Protein AF-F9SNC4-F1 (afdb_monomer_lite)

pLDDT: mean 73.35, std 12.95, range [51.38, 91.69]

Radius of gyration: 21.51 Å; chains: 1; bounding box: 37×43×48 Å

Secondary structure (DSSP, 8-state):
-----TTTS----HHHHHHHHHHS------------------TTTS----HHHHHHHHHHS----PPP----TTS------

Organism: NCBI:txid675816

Structure (mmCIF, N/CA/C/O backbone):
data_AF-F9SNC4-F1
#
_entry.id   AF-F9SNC4-F1
#
loop_
_atom_site.group_PDB
_atom_site.id
_atom_site.type_symbol
_atom_site.label_atom_id
_atom_site.label_alt_id
_atom_site.label_comp_id
_atom_site.label_asym_id
_atom_site.label_entity_id
_atom_site.label_seq_id
_atom_site.pdbx_PDB_ins_code
_atom_site.Cartn_x
_atom_site.Cartn_y
_atom_site.Cartn_z
_atom_site.occupancy
_atom_site.B_iso_or_equiv
_atom_site.auth_seq_id
_atom_site.auth_comp_id
_atom_site.aut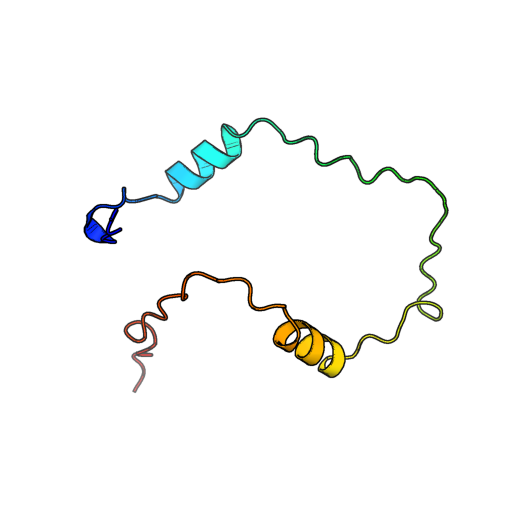h_asym_id
_atom_site.auth_atom_id
_atom_site.pdbx_PDB_model_num
ATOM 1 N N . SER A 1 1 ? 2.336 14.137 -32.173 1.00 75.44 1 SER A N 1
ATOM 2 C CA . SER A 1 1 ? 2.313 12.984 -31.265 1.00 75.44 1 SER A CA 1
ATOM 3 C C . SER A 1 1 ? 3.710 12.800 -30.732 1.00 75.44 1 SER A C 1
ATOM 5 O O . SER A 1 1 ? 4.640 13.078 -31.478 1.00 75.44 1 SER A O 1
ATOM 7 N N . LEU A 1 2 ? 3.851 12.468 -29.454 1.00 75.62 2 LEU A N 1
ATOM 8 C CA . LEU A 1 2 ? 5.131 12.072 -28.879 1.00 75.62 2 LEU A CA 1
ATOM 9 C C . LEU A 1 2 ? 5.208 10.557 -29.111 1.00 75.62 2 LEU A C 1
ATOM 11 O O . LEU A 1 2 ? 4.420 9.827 -28.520 1.00 75.62 2 LEU A O 1
ATOM 15 N N . GLU A 1 3 ? 6.008 10.125 -30.082 1.00 81.69 3 GLU A N 1
ATOM 16 C CA . GLU A 1 3 ? 6.316 8.706 -30.296 1.00 81.69 3 GLU A CA 1
ATOM 17 C C . GLU A 1 3 ? 7.445 8.364 -29.317 1.00 81.69 3 GLU A C 1
ATOM 19 O O . GLU A 1 3 ? 8.498 8.991 -29.373 1.00 81.69 3 GLU A O 1
ATOM 24 N N . LEU A 1 4 ? 7.186 7.475 -28.354 1.00 77.88 4 LEU A N 1
ATOM 25 C CA . LEU A 1 4 ? 8.206 6.979 -27.430 1.00 77.88 4 LEU A CA 1
ATOM 26 C C . LEU A 1 4 ? 8.912 5.808 -28.116 1.00 77.88 4 LEU A C 1
ATOM 28 O O . LEU A 1 4 ? 8.350 4.720 -28.191 1.00 77.88 4 LEU A O 1
ATOM 32 N N . ASP A 1 5 ? 10.090 6.066 -28.680 1.00 79.56 5 ASP A N 1
ATOM 33 C CA . ASP A 1 5 ? 10.999 5.029 -29.169 1.00 79.56 5 ASP A CA 1
ATOM 34 C C . ASP A 1 5 ? 11.841 4.535 -27.982 1.00 79.56 5 ASP A C 1
ATOM 36 O O . ASP A 1 5 ? 12.445 5.350 -27.281 1.00 79.56 5 ASP A O 1
ATOM 40 N N . ASP A 1 6 ? 11.882 3.222 -27.740 1.00 74.00 6 ASP A N 1
ATOM 41 C CA . ASP A 1 6 ? 12.628 2.618 -26.622 1.00 74.00 6 ASP A CA 1
ATOM 42 C C . ASP A 1 6 ? 14.129 2.967 -26.672 1.00 74.00 6 ASP A C 1
ATOM 44 O O . ASP A 1 6 ? 14.794 3.023 -25.641 1.00 74.00 6 ASP A O 1
ATOM 48 N N . LEU A 1 7 ? 14.665 3.277 -27.861 1.00 77.62 7 LEU A N 1
ATOM 4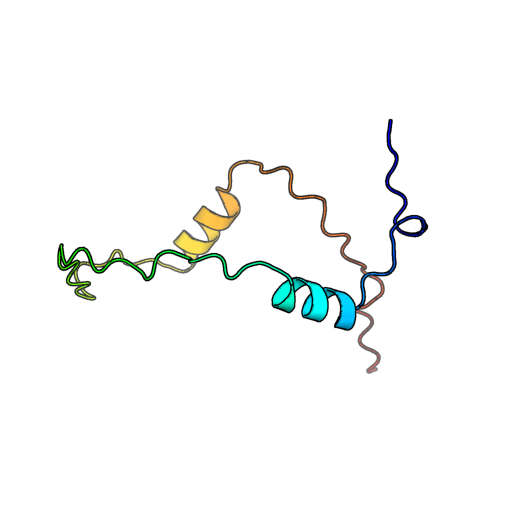9 C CA . LEU A 1 7 ? 16.053 3.721 -28.052 1.00 77.62 7 LEU A CA 1
ATOM 50 C C . LEU A 1 7 ? 16.292 5.208 -27.744 1.00 77.62 7 LEU A C 1
ATOM 52 O O . LEU A 1 7 ? 17.443 5.631 -27.623 1.00 77.62 7 LEU A O 1
ATOM 56 N N . GLU A 1 8 ? 15.232 6.014 -27.664 1.00 81.00 8 GLU A N 1
ATOM 57 C CA . GLU A 1 8 ? 15.299 7.425 -27.263 1.00 81.00 8 GLU A CA 1
ATOM 58 C C . GLU A 1 8 ? 15.035 7.617 -25.759 1.00 81.00 8 GLU A C 1
ATOM 60 O O . GLU A 1 8 ? 15.200 8.729 -25.243 1.00 81.00 8 GLU A O 1
ATOM 65 N N . LEU A 1 9 ? 14.666 6.549 -25.038 1.00 81.06 9 LEU A N 1
ATOM 66 C CA . LEU A 1 9 ? 14.577 6.565 -23.583 1.00 81.06 9 LEU A CA 1
ATOM 67 C C . LEU A 1 9 ? 15.982 6.548 -22.956 1.00 81.06 9 LEU A C 1
ATOM 69 O O . LEU A 1 9 ? 16.878 5.855 -23.442 1.00 81.06 9 LEU A O 1
ATOM 73 N N . PRO A 1 10 ? 16.210 7.298 -21.863 1.00 82.69 10 PRO A N 1
ATOM 74 C CA . PRO A 1 10 ? 17.419 7.134 -21.067 1.00 82.69 10 PRO A CA 1
ATOM 75 C C . PRO A 1 10 ? 17.544 5.686 -20.577 1.00 82.69 10 PRO A C 1
ATOM 77 O O . PRO A 1 10 ? 16.569 5.129 -20.073 1.00 82.69 10 PRO A O 1
ATOM 80 N N . GLU A 1 11 ? 18.739 5.097 -20.678 1.00 84.75 11 GLU A N 1
ATOM 81 C CA . GLU A 1 11 ? 19.032 3.824 -20.015 1.00 84.75 11 GLU A CA 1
ATOM 82 C C . GLU A 1 11 ? 18.906 4.027 -18.502 1.00 84.75 11 GLU A C 1
ATOM 84 O O . GLU A 1 11 ? 19.749 4.675 -17.883 1.00 84.75 11 GLU A O 1
ATOM 89 N N . TYR A 1 12 ? 17.831 3.506 -17.917 1.00 87.06 12 TYR A N 1
ATOM 90 C CA . TYR A 1 12 ? 17.620 3.540 -16.478 1.00 87.06 12 TYR A CA 1
ATOM 91 C C . TYR A 1 12 ? 18.331 2.345 -15.849 1.00 87.06 12 TYR A C 1
ATOM 93 O O . TYR A 1 12 ? 17.933 1.194 -16.051 1.00 87.06 12 TYR A O 1
ATOM 101 N N . SER A 1 13 ? 19.425 2.605 -15.136 1.00 89.56 13 SER A N 1
ATOM 102 C CA . SER A 1 13 ? 20.197 1.555 -14.478 1.00 89.56 13 SER A CA 1
ATOM 103 C C . SER A 1 13 ? 19.635 1.231 -13.091 1.00 89.56 13 SER A C 1
ATOM 105 O O . SER A 1 13 ? 18.905 2.017 -12.492 1.00 89.56 13 SER A O 1
ATOM 107 N N . GLU A 1 14 ? 20.008 0.078 -12.531 1.00 87.50 14 GLU A N 1
ATOM 108 C CA . GLU A 1 14 ? 19.694 -0.243 -11.128 1.00 87.50 14 GLU A CA 1
ATOM 109 C C . GLU A 1 14 ? 20.221 0.838 -10.170 1.00 87.50 14 GLU A C 1
ATOM 111 O O . GLU A 1 14 ? 19.587 1.152 -9.168 1.00 87.50 14 GLU A O 1
ATOM 116 N N . GLU A 1 15 ? 21.362 1.450 -10.491 1.00 90.00 15 GLU A N 1
ATOM 117 C CA . GLU A 1 15 ? 21.953 2.498 -9.662 1.00 90.00 15 GLU A CA 1
ATOM 118 C C . GLU A 1 15 ? 21.108 3.784 -9.689 1.00 90.00 15 GLU A C 1
ATOM 120 O O . GLU A 1 15 ? 20.996 4.450 -8.660 1.00 90.00 15 GLU A O 1
ATOM 125 N N . ASP A 1 16 ? 20.438 4.075 -10.811 1.00 91.00 16 ASP A N 1
ATOM 126 C CA . ASP A 1 16 ? 19.441 5.149 -10.910 1.00 91.00 16 ASP A CA 1
ATOM 127 C C . ASP A 1 16 ? 18.182 4.814 -10.096 1.00 91.00 16 ASP A C 1
ATOM 129 O O . ASP A 1 16 ? 17.704 5.660 -9.344 1.00 91.00 16 ASP A O 1
ATOM 133 N N . ALA A 1 17 ? 17.710 3.562 -10.146 1.00 87.44 17 ALA A N 1
ATOM 134 C CA . ALA A 1 17 ? 16.594 3.088 -9.319 1.00 87.44 17 ALA A CA 1
ATOM 135 C C . ALA A 1 17 ? 16.874 3.228 -7.819 1.00 87.44 17 ALA A C 1
ATOM 137 O O . ALA A 1 17 ? 16.017 3.657 -7.045 1.00 87.44 17 ALA A O 1
ATOM 138 N N . LEU A 1 18 ? 18.094 2.892 -7.398 1.00 90.12 18 LEU A N 1
ATOM 139 C CA . LEU A 1 18 ? 18.526 3.047 -6.013 1.00 90.12 18 LEU A CA 1
ATOM 140 C C . LEU A 1 18 ? 18.687 4.518 -5.634 1.00 90.12 18 LEU A C 1
ATOM 142 O O . LEU A 1 18 ? 18.313 4.903 -4.527 1.00 90.12 18 LEU A O 1
ATOM 146 N N . ALA A 1 19 ? 19.238 5.341 -6.526 1.00 89.06 19 ALA A N 1
ATOM 147 C CA . ALA A 1 19 ? 19.364 6.772 -6.296 1.00 89.06 19 ALA A CA 1
ATOM 148 C C . ALA A 1 19 ? 17.991 7.425 -6.122 1.00 89.06 19 ALA A C 1
ATOM 150 O O . ALA A 1 19 ? 17.829 8.207 -5.188 1.00 89.06 19 ALA A O 1
ATOM 151 N N . ASP A 1 20 ? 17.008 7.054 -6.943 1.00 86.75 20 ASP A N 1
ATOM 152 C CA . ASP A 1 20 ? 15.631 7.523 -6.823 1.00 86.75 20 ASP A CA 1
ATOM 153 C C . ASP A 1 20 ? 14.981 7.016 -5.537 1.00 86.75 20 ASP A C 1
ATOM 155 O O . ASP A 1 20 ? 14.448 7.826 -4.797 1.00 86.75 20 ASP A O 1
ATOM 159 N N . ALA A 1 21 ? 15.122 5.740 -5.169 1.00 82.06 21 ALA A N 1
ATOM 160 C CA . ALA A 1 21 ? 14.583 5.226 -3.903 1.00 82.06 21 ALA A CA 1
ATOM 161 C C . ALA A 1 21 ? 15.184 5.908 -2.655 1.00 82.06 21 ALA A C 1
ATOM 163 O O . ALA A 1 21 ? 14.546 5.978 -1.607 1.00 82.06 21 ALA A O 1
ATOM 164 N N . ILE A 1 22 ? 16.424 6.403 -2.747 1.00 86.19 22 ILE A N 1
ATOM 165 C CA . ILE A 1 22 ? 17.084 7.175 -1.679 1.00 86.19 22 ILE A CA 1
ATOM 166 C C . ILE A 1 22 ? 16.701 8.663 -1.743 1.00 86.19 22 ILE A C 1
ATOM 168 O O . ILE A 1 22 ? 16.702 9.347 -0.717 1.00 86.19 22 ILE A O 1
ATOM 172 N N . ALA A 1 23 ? 16.446 9.188 -2.943 1.00 82.44 23 ALA A N 1
ATOM 173 C CA . ALA A 1 23 ? 16.127 10.591 -3.190 1.00 82.44 23 ALA A CA 1
ATOM 174 C C . ALA A 1 23 ? 14.629 10.897 -3.079 1.00 82.44 23 ALA A C 1
ATOM 176 O O . ALA A 1 23 ? 14.266 12.060 -2.864 1.00 82.44 23 ALA A O 1
ATOM 177 N N . GLU A 1 24 ? 13.771 9.886 -3.213 1.00 72.19 24 GLU A N 1
ATOM 178 C CA . GLU A 1 24 ? 12.362 9.976 -2.893 1.00 72.19 24 GLU A CA 1
ATOM 179 C C . GLU A 1 24 ? 12.259 10.443 -1.438 1.00 72.19 24 GLU A C 1
ATOM 181 O O . GLU A 1 24 ? 12.914 9.885 -0.550 1.00 72.19 24 GLU A O 1
ATOM 186 N N . PRO A 1 25 ? 11.491 11.515 -1.163 1.00 71.88 25 PRO A N 1
ATOM 187 C CA . PRO A 1 25 ? 11.183 11.840 0.218 1.00 71.88 25 PRO A CA 1
ATOM 188 C C . PRO A 1 25 ? 10.572 10.583 0.826 1.00 71.88 25 PRO A C 1
ATOM 190 O O . PRO A 1 25 ? 9.783 9.937 0.139 1.00 71.88 25 PRO A O 1
ATOM 193 N N . GLU A 1 26 ? 10.917 10.242 2.074 1.00 66.69 26 GLU A N 1
ATOM 194 C CA . GLU A 1 26 ? 10.184 9.203 2.794 1.00 66.69 26 GLU A CA 1
ATOM 195 C C . GLU A 1 26 ? 8.709 9.590 2.706 1.00 66.69 26 GLU A C 1
ATOM 197 O O . GLU A 1 26 ? 8.244 10.516 3.379 1.00 66.69 26 GLU A O 1
ATOM 202 N N . LEU A 1 27 ? 7.986 8.949 1.784 1.00 59.88 27 LEU A N 1
ATOM 203 C CA . LEU A 1 27 ? 6.552 8.944 1.812 1.00 59.88 27 LEU A CA 1
ATOM 204 C C . LEU A 1 27 ? 6.305 8.316 3.167 1.00 59.88 27 LEU A C 1
ATOM 206 O O . LEU A 1 27 ? 6.551 7.124 3.351 1.00 59.88 27 LEU A O 1
ATOM 210 N N . GLU A 1 28 ? 5.885 9.132 4.134 1.00 59.25 28 GLU A N 1
ATOM 211 C CA . GLU A 1 28 ? 5.117 8.645 5.261 1.00 59.25 28 GLU A CA 1
ATOM 212 C C . GLU A 1 28 ? 3.884 7.997 4.620 1.00 59.25 28 GLU A C 1
ATOM 214 O O . GLU A 1 28 ? 2.804 8.582 4.530 1.00 59.25 28 GLU A O 1
ATOM 219 N N . MET A 1 29 ? 4.062 6.766 4.115 1.00 61.47 29 MET A N 1
ATOM 220 C CA . MET A 1 29 ? 3.023 5.770 4.162 1.00 61.47 29 MET A CA 1
ATOM 221 C C . MET A 1 29 ? 2.494 5.931 5.571 1.00 61.47 29 MET A C 1
ATOM 223 O O . MET A 1 29 ? 3.307 5.842 6.500 1.00 61.47 29 MET A O 1
ATOM 227 N N . PRO A 1 30 ? 1.209 6.279 5.747 1.00 63.00 30 PRO A N 1
ATOM 228 C CA . PRO A 1 30 ? 0.676 6.321 7.088 1.00 63.00 30 PRO A CA 1
ATOM 229 C C . PRO A 1 30 ? 1.108 5.001 7.717 1.00 63.00 30 PRO A C 1
ATOM 231 O O . PRO A 1 30 ? 0.813 3.945 7.143 1.00 63.00 30 PRO A O 1
ATOM 234 N N . GLU A 1 31 ? 1.869 5.051 8.826 1.00 58.59 31 GLU A N 1
ATOM 235 C CA . GLU A 1 31 ? 1.966 3.883 9.701 1.00 58.59 31 GLU A CA 1
ATOM 236 C C . GLU A 1 31 ? 0.538 3.374 9.761 1.00 58.59 31 GLU A C 1
ATOM 238 O O . GLU A 1 31 ? -0.332 4.233 9.973 1.00 58.59 31 GLU A O 1
ATOM 243 N N . PRO A 1 32 ? 0.267 2.090 9.444 1.00 59.59 32 PRO A N 1
ATOM 244 C CA . PRO A 1 32 ? -1.093 1.589 9.448 1.00 59.59 32 PRO A CA 1
ATOM 245 C C . PRO A 1 32 ? -1.656 2.032 10.782 1.00 59.59 32 PRO A C 1
ATOM 247 O O . PRO A 1 32 ? -1.199 1.568 11.829 1.00 59.59 32 PRO A O 1
ATOM 250 N N . GLN A 1 33 ? -2.512 3.059 10.744 1.00 55.47 33 GLN A N 1
ATOM 251 C CA . GLN A 1 33 ? -3.037 3.622 11.959 1.00 55.47 33 GLN A CA 1
ATOM 252 C C . GLN A 1 33 ? -3.866 2.458 12.425 1.00 55.47 33 GLN A C 1
ATOM 254 O O . GLN A 1 33 ? -4.869 2.116 11.795 1.00 55.47 33 GLN A O 1
ATOM 259 N N . ALA A 1 34 ? -3.386 1.791 13.466 1.00 60.28 34 ALA A N 1
ATOM 260 C CA . ALA A 1 34 ? -4.204 0.948 14.288 1.00 60.28 34 ALA A CA 1
ATOM 261 C C . ALA A 1 34 ? -5.216 1.903 14.938 1.00 60.28 34 ALA A C 1
ATOM 263 O O . ALA A 1 34 ? -5.165 2.211 16.123 1.00 60.28 34 ALA A O 1
ATOM 264 N N . GLU A 1 35 ? -6.126 2.445 14.127 1.00 56.62 35 GLU A N 1
ATOM 265 C CA . GLU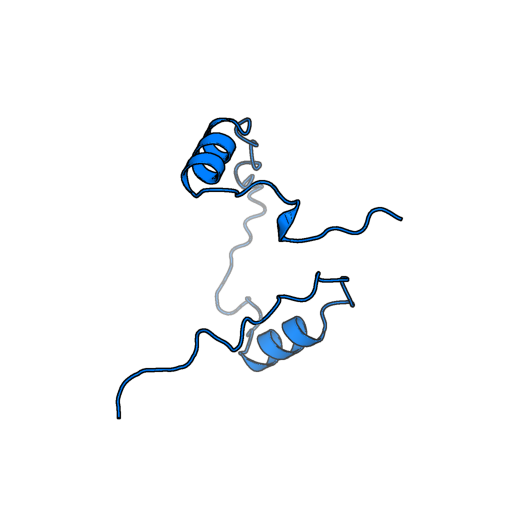 A 1 35 ? -7.510 2.588 14.493 1.00 56.62 35 GLU A CA 1
ATOM 266 C C . GLU A 1 35 ? -7.876 1.190 14.974 1.00 56.62 35 GLU A C 1
ATOM 268 O O . GLU A 1 35 ? -8.301 0.334 14.202 1.00 56.62 35 GLU A O 1
ATOM 273 N N . GLU A 1 36 ? -7.642 0.935 16.262 1.00 56.88 36 GLU A N 1
ATOM 274 C CA . GLU A 1 36 ? -8.109 -0.240 16.985 1.00 56.88 36 GLU A CA 1
ATOM 275 C C . GLU A 1 36 ? -9.642 -0.196 17.100 1.00 56.88 36 GLU A C 1
ATOM 277 O O . GLU A 1 36 ? -10.235 -0.508 18.127 1.00 56.88 36 GLU A O 1
ATOM 282 N N . SER A 1 37 ? -10.331 0.133 16.006 1.00 56.69 37 SER A N 1
ATOM 283 C CA . SER A 1 37 ? -11.399 -0.743 15.559 1.00 56.69 37 SER A CA 1
ATOM 284 C C . SER A 1 37 ? -10.721 -2.079 15.309 1.00 56.69 37 SER A C 1
ATOM 286 O O . SER A 1 37 ? -10.283 -2.349 14.197 1.00 56.69 37 SER A O 1
ATOM 288 N N . SER A 1 38 ? -10.518 -2.834 16.389 1.00 63.50 38 SER A N 1
ATOM 289 C CA . SER A 1 38 ? -9.933 -4.160 16.406 1.00 63.50 38 SER A CA 1
ATOM 290 C C . SER A 1 38 ? -10.714 -5.018 15.420 1.00 63.50 38 SER A C 1
ATOM 292 O O . SER A 1 38 ? -11.702 -5.657 15.779 1.00 63.50 38 SER A O 1
ATOM 294 N N . LEU A 1 39 ? -10.302 -4.972 14.156 1.00 64.12 39 LEU A N 1
ATOM 295 C CA . LEU A 1 39 ? -10.504 -6.015 13.179 1.00 64.12 39 LEU A CA 1
ATOM 296 C C . LEU A 1 39 ? -9.730 -7.197 13.756 1.00 64.12 39 LEU A C 1
ATOM 298 O O . LEU A 1 39 ? -8.582 -7.446 13.401 1.00 64.12 39 LEU A O 1
ATOM 302 N N . GLU A 1 40 ? -10.334 -7.847 14.755 1.00 71.00 40 GLU A N 1
ATOM 303 C CA . GLU A 1 40 ? -10.009 -9.212 15.125 1.00 71.00 40 GLU A CA 1
ATOM 304 C C . GLU A 1 40 ? -10.262 -10.015 13.855 1.00 71.00 40 GLU A C 1
ATOM 306 O O . GLU A 1 40 ? -11.395 -10.352 13.526 1.00 71.00 40 GLU A O 1
ATOM 311 N N . LEU A 1 41 ? -9.202 -10.205 13.071 1.00 73.75 41 LEU A N 1
ATOM 312 C CA . LEU A 1 41 ? -9.219 -11.093 11.924 1.00 73.75 41 LEU A CA 1
ATOM 313 C C . LEU A 1 41 ? -9.230 -12.515 12.488 1.00 73.75 41 LEU A C 1
ATOM 315 O O . LEU A 1 41 ? -8.179 -13.125 12.673 1.00 73.75 41 LEU A O 1
ATOM 319 N N . ASP A 1 42 ? -10.414 -12.993 12.862 1.00 80.06 42 ASP A N 1
ATOM 320 C CA . ASP A 1 42 ? -10.622 -14.401 13.171 1.00 80.06 42 ASP A CA 1
ATOM 321 C C . ASP A 1 42 ? -10.565 -15.182 11.857 1.00 80.06 42 ASP A C 1
ATOM 323 O O . ASP A 1 42 ? -11.319 -14.889 10.930 1.00 80.06 42 ASP A O 1
ATOM 327 N N . ASP A 1 43 ? -9.683 -16.180 11.766 1.00 79.25 43 ASP A N 1
ATOM 328 C CA . ASP A 1 43 ? -9.496 -16.984 10.547 1.00 79.25 43 ASP A CA 1
ATOM 329 C C . ASP A 1 43 ? -10.811 -17.640 10.075 1.00 79.25 43 ASP A C 1
ATOM 331 O O . ASP A 1 43 ? -10.958 -17.952 8.897 1.00 79.25 43 ASP A O 1
ATOM 335 N N . LEU A 1 44 ? -11.775 -17.847 10.983 1.00 81.44 44 LEU A N 1
ATOM 336 C CA . LEU A 1 44 ? -13.109 -18.375 10.672 1.00 81.44 44 LEU A CA 1
ATOM 337 C C . LEU A 1 44 ? -14.116 -17.309 10.209 1.00 81.44 44 LEU A C 1
ATOM 339 O O . LEU A 1 44 ? -15.141 -17.661 9.623 1.00 81.44 44 LEU A O 1
ATOM 343 N N . GLU A 1 45 ? -13.867 -16.034 10.505 1.00 82.69 45 GLU A N 1
ATOM 344 C CA . GLU A 1 45 ? -14.697 -14.901 10.080 1.00 82.69 45 GLU A CA 1
ATOM 345 C C . GLU A 1 45 ? -14.147 -14.221 8.816 1.00 82.69 45 GLU A C 1
ATOM 347 O O . GLU A 1 45 ? -14.870 -13.465 8.159 1.00 82.69 45 GLU A O 1
ATOM 352 N N . LEU A 1 46 ? -12.896 -14.513 8.438 1.00 84.31 46 LEU A N 1
ATOM 353 C CA . LEU A 1 46 ? -12.341 -14.130 7.144 1.00 84.31 46 LEU A CA 1
ATOM 354 C C . LEU A 1 46 ? -13.066 -14.863 6.000 1.00 84.31 46 LEU A C 1
ATOM 356 O O . LEU A 1 46 ? -13.354 -16.056 6.110 1.00 84.31 46 LEU A O 1
ATOM 360 N N . PRO A 1 47 ? -13.344 -14.187 4.870 1.00 84.31 47 PRO A N 1
ATOM 361 C CA . PRO A 1 47 ? -13.811 -14.866 3.668 1.00 84.31 47 PRO A CA 1
ATOM 362 C C . PRO A 1 47 ? -12.824 -15.955 3.227 1.00 84.31 47 PRO A C 1
ATOM 364 O O . PRO A 1 47 ? -11.624 -15.701 3.126 1.00 84.31 47 PRO A O 1
ATOM 367 N N . GLU A 1 48 ? -13.332 -17.152 2.917 1.00 85.75 48 GLU A N 1
ATOM 368 C CA . GLU A 1 48 ? -12.550 -18.195 2.246 1.00 85.75 48 GLU A CA 1
ATOM 369 C C . GLU A 1 48 ? -12.229 -17.726 0.824 1.00 85.75 48 GLU A C 1
ATOM 371 O O . GLU A 1 48 ? -13.039 -17.877 -0.087 1.00 85.75 48 GLU A O 1
ATOM 376 N N . TYR A 1 49 ? -11.062 -17.113 0.645 1.00 88.25 49 TYR A N 1
ATOM 377 C CA . TYR A 1 49 ? -10.591 -16.682 -0.663 1.00 88.25 49 TYR A CA 1
ATOM 378 C C . TYR A 1 49 ? -9.856 -17.836 -1.345 1.00 88.25 49 TYR A C 1
ATOM 380 O O . TYR A 1 49 ? -8.773 -18.242 -0.911 1.00 88.25 49 TYR A O 1
ATOM 388 N N . SER A 1 50 ? -10.468 -18.408 -2.380 1.00 91.38 50 SER A N 1
ATOM 389 C CA . SER A 1 50 ? -9.883 -19.508 -3.142 1.00 91.38 50 SER A CA 1
ATOM 390 C C . SER A 1 50 ? -8.982 -18.999 -4.271 1.00 91.38 50 SER A C 1
ATOM 392 O O . SER A 1 50 ? -9.030 -17.836 -4.665 1.00 91.38 50 SER A O 1
ATOM 394 N N . GLU A 1 51 ? -8.158 -19.883 -4.837 1.00 88.50 51 GLU A N 1
ATOM 395 C CA . GLU A 1 51 ? -7.383 -19.566 -6.047 1.00 88.50 51 GLU A CA 1
ATOM 396 C C . GLU A 1 51 ? -8.294 -19.144 -7.213 1.00 88.50 51 GLU A C 1
ATOM 398 O O . GLU A 1 51 ? -7.931 -18.275 -7.999 1.00 88.50 51 GLU A O 1
ATOM 403 N N . GLU A 1 52 ? -9.497 -19.715 -7.310 1.00 91.00 52 GLU A N 1
ATOM 404 C CA . GLU A 1 52 ? -10.444 -19.367 -8.370 1.00 91.00 52 GLU A CA 1
ATOM 405 C C . GLU A 1 52 ? -11.004 -17.948 -8.190 1.00 91.00 52 GLU A C 1
ATOM 407 O O . GLU A 1 52 ? -11.1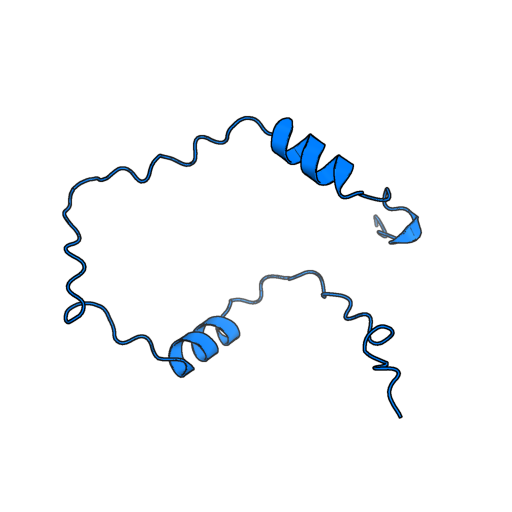94 -17.250 -9.185 1.00 91.00 52 GLU A O 1
ATOM 412 N N . ASP A 1 53 ? -11.172 -17.485 -6.945 1.00 91.69 53 ASP A N 1
ATOM 413 C CA . ASP A 1 53 ? -11.516 -16.089 -6.648 1.00 91.69 53 ASP A CA 1
ATOM 414 C C . ASP A 1 53 ? -10.372 -15.146 -7.050 1.00 91.69 53 ASP A C 1
ATOM 416 O O . ASP A 1 53 ? -10.612 -14.137 -7.709 1.00 91.69 53 ASP A O 1
ATOM 420 N N . ALA A 1 54 ? -9.121 -15.526 -6.761 1.00 88.62 54 ALA A N 1
ATOM 421 C CA . ALA A 1 54 ? -7.934 -14.782 -7.193 1.00 88.62 54 ALA A CA 1
ATOM 422 C C . ALA A 1 54 ? -7.846 -14.642 -8.718 1.00 88.62 54 ALA A C 1
ATOM 424 O O . ALA A 1 54 ? -7.560 -13.562 -9.238 1.00 88.62 54 ALA A O 1
ATOM 425 N N . LEU A 1 55 ? -8.112 -15.728 -9.447 1.00 91.44 55 LEU A N 1
ATOM 426 C CA . LEU A 1 55 ? -8.132 -15.719 -10.910 1.00 91.44 55 LEU A CA 1
ATOM 427 C C . LEU A 1 55 ? -9.297 -14.888 -11.450 1.00 91.44 55 LEU A C 1
ATOM 429 O O . LEU A 1 55 ? -9.122 -14.153 -12.423 1.00 91.44 55 LEU A O 1
ATOM 433 N N . ALA A 1 56 ? -10.471 -14.982 -10.823 1.00 90.31 56 ALA A N 1
ATOM 434 C CA . ALA A 1 56 ? -11.623 -14.177 -11.189 1.00 90.31 56 ALA A CA 1
ATOM 435 C C . ALA A 1 56 ? -11.316 -12.686 -11.025 1.00 90.31 56 ALA A C 1
ATOM 437 O O . ALA A 1 56 ? -11.511 -11.959 -11.990 1.00 90.31 56 ALA A O 1
ATOM 438 N N . ASP A 1 57 ? -10.767 -12.248 -9.888 1.00 87.81 57 ASP A N 1
ATOM 439 C CA . ASP A 1 57 ? -10.388 -10.848 -9.648 1.00 87.81 57 ASP A CA 1
ATOM 440 C C . ASP A 1 57 ? -9.315 -10.358 -10.629 1.00 87.81 57 ASP A C 1
ATOM 442 O O . ASP A 1 57 ? -9.474 -9.292 -11.220 1.00 87.81 57 ASP A O 1
ATOM 446 N N . ALA A 1 58 ? -8.275 -11.159 -10.884 1.00 82.81 58 ALA A N 1
ATOM 447 C CA . ALA A 1 58 ? -7.238 -10.826 -11.865 1.00 82.81 58 ALA A CA 1
ATOM 448 C C . ALA A 1 58 ? -7.795 -10.690 -13.294 1.00 82.81 58 ALA A C 1
ATOM 450 O O . ALA A 1 58 ? -7.304 -9.894 -14.086 1.00 82.81 58 ALA A O 1
ATOM 451 N N . THR A 1 59 ? -8.836 -11.454 -13.642 1.00 86.69 59 THR A N 1
ATOM 452 C CA . THR A 1 59 ? -9.517 -11.323 -14.946 1.00 86.69 59 THR A CA 1
ATOM 453 C C . THR A 1 59 ? -10.632 -10.277 -14.946 1.00 86.69 59 THR A C 1
ATOM 455 O O . THR A 1 59 ? -11.077 -9.855 -16.012 1.00 86.69 59 THR A O 1
ATOM 458 N N . ALA A 1 60 ? -11.104 -9.889 -13.761 1.00 83.62 60 ALA A N 1
ATOM 459 C CA . ALA A 1 60 ? -12.153 -8.904 -13.545 1.00 83.62 60 ALA A CA 1
ATOM 460 C C . ALA A 1 60 ? -11.595 -7.494 -13.343 1.00 83.62 60 ALA A C 1
ATOM 462 O O . ALA A 1 60 ? -12.394 -6.570 -13.151 1.00 83.62 60 ALA A O 1
ATOM 463 N N . GLU A 1 61 ? -10.267 -7.313 -13.409 1.00 68.06 61 GLU A N 1
ATOM 464 C CA . GLU A 1 61 ? -9.666 -5.989 -13.489 1.00 68.06 61 GLU A CA 1
ATOM 465 C C . GLU A 1 61 ? -10.430 -5.171 -14.545 1.00 68.06 61 GLU A C 1
ATOM 467 O O . GLU A 1 61 ? -10.641 -5.643 -15.671 1.00 68.06 61 GLU A O 1
ATOM 472 N N . PRO A 1 62 ? -10.909 -3.956 -14.209 1.00 68.19 62 PRO A N 1
ATOM 473 C CA . PRO A 1 62 ? -11.361 -3.043 -15.250 1.00 68.19 62 PRO A CA 1
ATOM 474 C C . PRO A 1 62 ? -10.204 -2.891 -16.236 1.00 68.19 62 PRO A C 1
ATOM 476 O O . PRO A 1 62 ? -9.062 -2.938 -15.790 1.00 68.19 62 PRO A O 1
ATOM 479 N N . GLU A 1 63 ? -10.477 -2.716 -17.535 1.00 64.69 63 GLU A N 1
ATOM 480 C CA . GLU A 1 63 ? -9.446 -2.442 -18.549 1.00 64.69 63 GLU A CA 1
ATOM 481 C C . GLU A 1 63 ? -8.679 -1.158 -18.171 1.00 64.69 63 GLU A C 1
ATOM 483 O O . GLU A 1 63 ? -8.943 -0.065 -18.672 1.00 64.69 63 GLU A O 1
ATOM 488 N N . LEU A 1 64 ? -7.755 -1.265 -17.220 1.00 60.06 64 LEU A N 1
ATOM 489 C CA . LEU A 1 64 ? -6.652 -0.359 -17.065 1.00 60.06 64 LEU A CA 1
ATOM 490 C C . LEU A 1 64 ? -5.863 -0.569 -18.343 1.00 60.06 64 LEU A C 1
ATOM 492 O O . LEU A 1 64 ? -5.490 -1.698 -18.662 1.00 60.06 64 LEU A O 1
ATOM 496 N N . GLU A 1 65 ? -5.671 0.508 -19.101 1.00 59.78 65 GLU A N 1
ATOM 497 C CA . GLU A 1 65 ? -4.683 0.549 -20.171 1.00 59.78 65 GLU A CA 1
ATOM 498 C C . GLU A 1 65 ? -3.311 0.292 -19.527 1.00 59.78 65 GLU A C 1
ATOM 500 O O . GLU A 1 65 ? -2.565 1.214 -19.203 1.00 59.78 65 GLU A O 1
ATOM 505 N N . MET A 1 66 ? -3.009 -0.978 -19.259 1.00 54.56 66 MET A N 1
ATOM 506 C CA . MET A 1 66 ? -1.668 -1.427 -18.962 1.00 54.56 66 MET A CA 1
ATOM 507 C C . MET A 1 66 ? -0.877 -1.207 -20.251 1.00 54.56 66 MET A C 1
ATOM 509 O O . MET A 1 66 ? -1.303 -1.709 -21.297 1.00 54.56 66 MET A O 1
ATOM 513 N N . PRO A 1 67 ? 0.237 -0.453 -20.231 1.00 60.97 67 PRO A N 1
ATOM 514 C CA . PRO A 1 67 ? 1.149 -0.483 -21.363 1.00 60.97 67 PRO A CA 1
ATOM 515 C C . PRO A 1 67 ? 1.513 -1.950 -21.600 1.00 60.97 67 PRO A C 1
ATOM 517 O O . PRO A 1 67 ? 1.824 -2.657 -20.640 1.00 60.97 67 PRO A O 1
ATOM 520 N N . GLU A 1 68 ? 1.387 -2.422 -22.844 1.00 51.38 68 GLU A N 1
ATOM 521 C CA . GLU A 1 68 ? 1.689 -3.811 -23.190 1.00 51.38 68 GLU A CA 1
ATOM 522 C C . GLU A 1 68 ? 3.061 -4.174 -22.605 1.00 51.38 68 GLU A C 1
ATOM 524 O O . GLU A 1 68 ? 4.052 -3.529 -22.967 1.00 51.38 68 GLU A O 1
ATOM 529 N N . PRO A 1 69 ? 3.167 -5.170 -21.701 1.00 56.16 69 PRO A N 1
ATOM 530 C CA . PRO A 1 69 ? 4.470 -5.720 -21.400 1.00 56.16 69 PRO A CA 1
ATOM 531 C C . PRO A 1 69 ? 4.959 -6.333 -22.710 1.00 56.16 69 PRO A C 1
ATOM 533 O O . PRO A 1 69 ? 4.397 -7.324 -23.181 1.00 56.16 69 PRO A O 1
ATOM 536 N N . GLN A 1 70 ? 5.966 -5.714 -23.329 1.00 52.31 70 GLN A N 1
ATOM 537 C CA . GLN A 1 70 ? 6.713 -6.327 -24.418 1.00 52.31 70 GLN A CA 1
ATOM 538 C C . GLN A 1 70 ? 7.340 -7.597 -23.841 1.00 52.31 70 GLN A C 1
ATOM 540 O O . GLN A 1 70 ? 8.396 -7.573 -23.211 1.00 52.31 70 GLN A O 1
ATOM 545 N N . ALA A 1 71 ? 6.626 -8.712 -23.972 1.00 55.41 71 ALA A N 1
ATOM 546 C CA . ALA A 1 71 ? 7.184 -10.027 -23.775 1.00 55.41 71 ALA A CA 1
ATOM 547 C C . ALA A 1 71 ? 8.234 -10.187 -24.870 1.00 55.41 71 ALA A C 1
ATOM 549 O O . ALA A 1 71 ? 7.917 -10.490 -26.020 1.00 55.41 71 ALA A O 1
ATOM 550 N N . ASP A 1 72 ? 9.483 -9.903 -24.518 1.00 52.22 72 ASP A N 1
ATOM 551 C CA 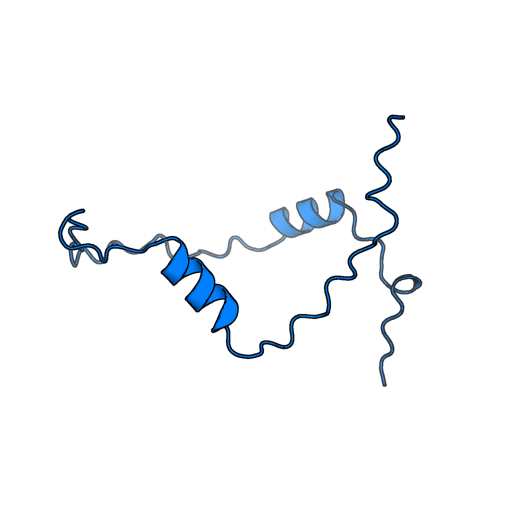. ASP A 1 72 ? 10.629 -10.219 -25.347 1.00 52.22 72 ASP A CA 1
ATOM 552 C C . ASP A 1 72 ? 10.722 -11.753 -25.405 1.00 52.22 72 ASP A C 1
ATOM 554 O O . ASP A 1 72 ? 11.372 -12.412 -24.589 1.00 52.22 72 ASP A O 1
ATOM 558 N N . GLU A 1 73 ? 9.991 -12.350 -26.354 1.00 56.12 73 GLU A N 1
ATOM 559 C CA . GLU A 1 73 ? 10.001 -13.791 -26.639 1.00 56.12 73 GLU A CA 1
ATOM 560 C 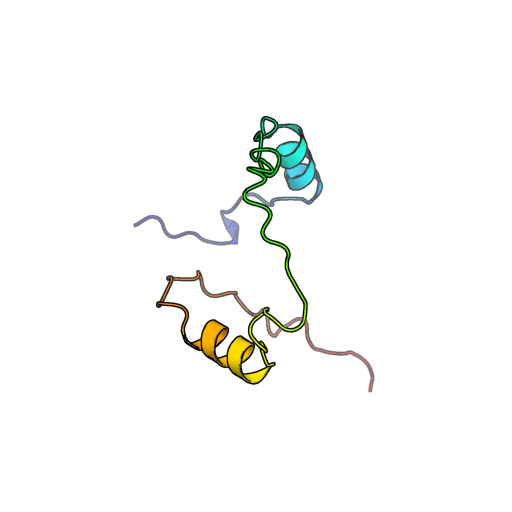C . GLU A 1 73 ? 11.395 -14.286 -27.083 1.00 56.12 73 GLU A C 1
ATOM 562 O O . GLU A 1 73 ? 11.586 -15.477 -27.323 1.00 56.12 73 GLU A O 1
ATOM 567 N N . SER A 1 74 ? 12.395 -13.401 -27.147 1.00 58.41 74 SER A N 1
ATOM 568 C CA . SER A 1 74 ? 13.782 -13.714 -27.494 1.00 58.41 74 SER A CA 1
ATOM 569 C C . SER A 1 74 ? 14.616 -14.247 -26.320 1.00 58.41 74 SER A C 1
ATOM 571 O O . SER A 1 74 ? 15.746 -14.674 -26.546 1.00 58.41 74 SER A O 1
ATOM 573 N N . SER A 1 75 ? 14.108 -14.241 -25.077 1.00 59.38 75 SER A N 1
ATOM 574 C CA . SER A 1 75 ? 14.892 -14.631 -23.882 1.00 59.38 75 SER A CA 1
ATOM 575 C C . SER A 1 75 ? 14.546 -16.014 -23.292 1.00 59.38 75 SER A C 1
ATOM 577 O O . SER A 1 75 ? 15.203 -16.477 -22.362 1.00 59.38 75 SER A O 1
ATOM 579 N N . LEU A 1 76 ? 13.541 -16.719 -23.831 1.00 58.81 76 LEU A N 1
ATOM 580 C CA . LEU A 1 76 ? 13.148 -18.067 -23.374 1.00 58.81 76 LEU A CA 1
ATOM 581 C C . LEU A 1 76 ? 13.755 -19.214 -24.205 1.00 58.81 76 LEU A C 1
ATOM 583 O O . LEU A 1 76 ? 13.301 -20.357 -24.101 1.00 58.81 76 LEU A O 1
ATOM 587 N N . GLU A 1 77 ? 14.805 -18.954 -24.989 1.00 60.06 77 GLU A N 1
ATOM 588 C CA . GLU A 1 77 ? 15.644 -20.027 -25.533 1.00 60.06 77 GLU A CA 1
ATOM 589 C C . GLU A 1 77 ? 16.511 -20.592 -24.392 1.00 60.06 77 GLU A C 1
ATOM 591 O O . GLU A 1 77 ? 17.637 -20.168 -24.139 1.00 60.06 77 GLU A O 1
ATOM 596 N N . LEU A 1 78 ? 15.924 -21.524 -23.633 1.00 59.69 78 LEU A N 1
ATOM 597 C CA . LEU A 1 78 ? 16.633 -22.434 -22.738 1.00 59.69 78 LEU A CA 1
ATOM 598 C C . LEU A 1 78 ? 17.603 -23.268 -23.587 1.00 59.69 78 LEU A C 1
ATOM 600 O O . LEU A 1 78 ? 17.226 -24.309 -24.126 1.00 59.69 78 LEU A O 1
ATOM 604 N N . ASP A 1 79 ? 18.837 -22.787 -23.721 1.00 65.12 79 ASP A N 1
ATOM 605 C CA . ASP A 1 79 ? 19.964 -23.536 -24.280 1.00 65.12 79 ASP A CA 1
ATOM 606 C C . ASP A 1 79 ? 20.307 -24.700 -23.332 1.00 65.12 79 ASP A C 1
ATOM 608 O O . ASP A 1 79 ? 21.148 -24.585 -22.443 1.00 65.12 79 ASP A O 1
ATOM 612 N N . ASP A 1 80 ? 19.570 -25.806 -23.471 1.00 68.69 80 ASP A N 1
ATOM 613 C CA . ASP A 1 80 ? 19.983 -27.143 -23.034 1.00 68.69 80 ASP A CA 1
ATOM 614 C C . ASP A 1 80 ? 19.221 -28.227 -23.836 1.00 68.69 80 ASP A C 1
ATOM 616 O O . ASP A 1 80 ? 18.200 -28.769 -23.391 1.00 68.69 80 ASP A O 1
ATOM 620 N N . LEU A 1 81 ? 19.708 -28.527 -25.054 1.00 59.78 81 LEU A N 1
ATOM 621 C CA . LEU A 1 81 ? 19.616 -29.857 -25.689 1.00 59.78 81 LEU A CA 1
ATOM 622 C C . LEU A 1 81 ? 20.743 -30.115 -26.705 1.00 59.78 81 LEU A C 1
ATOM 624 O O . LEU A 1 81 ? 20.781 -29.432 -27.753 1.00 59.78 81 LEU A O 1
#

Foldseek 3Di:
DDDDDVVPDPPCDVVNVVVCVVVPDPPCPPPPPCPPCPPVVDVVPDPPCDVVNVVVVVVVPDPPVDPPPPPPPVPPPPPDD

Sequence (81 aa):
SLELDDLELPEYSEEDALADAIAEPELEMPEPQAEESSLELDDLELPEYSEEDALADATAEPELEMPEPQADESSLELDDL